Protein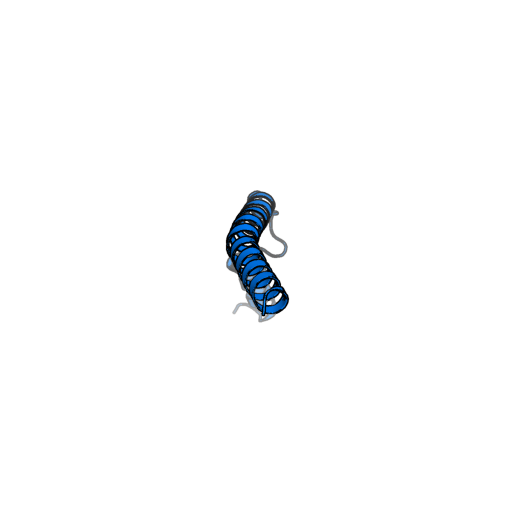 AF-A0A2Z6LZI8-F1 (afdb_monomer)

Structure (mmCIF, N/CA/C/O backbone):
data_AF-A0A2Z6LZI8-F1
#
_entry.id   AF-A0A2Z6LZI8-F1
#
loop_
_atom_site.group_PDB
_atom_site.id
_atom_site.type_symbol
_atom_site.label_atom_id
_atom_site.label_alt_id
_atom_site.label_comp_id
_atom_site.label_asym_id
_atom_site.label_entity_id
_atom_site.label_seq_id
_atom_site.pdbx_PDB_ins_code
_atom_site.Cartn_x
_atom_site.Cartn_y
_atom_site.Cartn_z
_atom_site.occupancy
_atom_site.B_iso_or_equiv
_atom_site.auth_seq_id
_atom_site.auth_comp_id
_atom_site.auth_asym_id
_atom_site.auth_atom_id
_atom_site.pdbx_PDB_model_num
ATOM 1 N N . MET A 1 1 ? -18.049 -3.101 31.839 1.00 65.12 1 MET A N 1
ATOM 2 C CA . MET A 1 1 ? -17.314 -4.006 30.930 1.00 65.12 1 MET A CA 1
ATOM 3 C C . MET A 1 1 ? -17.586 -3.523 29.522 1.00 65.12 1 MET A C 1
ATOM 5 O O . MET A 1 1 ? -18.753 -3.304 29.227 1.00 65.12 1 MET A O 1
ATOM 9 N N . ALA A 1 2 ? -16.553 -3.295 28.709 1.00 74.44 2 ALA A N 1
ATOM 10 C CA . ALA A 1 2 ? -16.760 -2.961 27.302 1.00 74.44 2 ALA A CA 1
ATOM 11 C C . ALA A 1 2 ? -17.455 -4.141 26.611 1.00 74.44 2 ALA A C 1
ATOM 13 O O . ALA A 1 2 ? -17.089 -5.301 26.819 1.00 74.44 2 ALA A O 1
ATOM 14 N N . THR A 1 3 ? -18.493 -3.851 25.843 1.00 92.12 3 THR A N 1
ATOM 15 C CA . THR A 1 3 ? -19.197 -4.845 25.038 1.00 92.12 3 THR A CA 1
ATOM 16 C C . THR A 1 3 ? -18.282 -5.352 23.918 1.00 92.12 3 THR A C 1
ATOM 18 O O . THR A 1 3 ? -17.389 -4.626 23.468 1.00 92.12 3 THR A O 1
ATOM 21 N N . PRO A 1 4 ? -18.513 -6.566 23.386 1.00 92.38 4 PRO A N 1
ATOM 22 C CA . PRO A 1 4 ? -17.758 -7.066 22.235 1.00 92.38 4 PRO A CA 1
ATOM 23 C C . PRO A 1 4 ? -17.759 -6.096 21.044 1.00 92.38 4 PRO A C 1
ATOM 25 O O . PRO A 1 4 ? -16.762 -5.975 20.339 1.00 92.38 4 PRO A O 1
ATOM 28 N N . LYS A 1 5 ? -18.858 -5.356 20.848 1.00 90.88 5 LYS A N 1
ATOM 29 C CA . LYS A 1 5 ? -18.983 -4.353 19.787 1.00 90.88 5 LYS A CA 1
ATOM 30 C C . LYS A 1 5 ? -18.058 -3.154 20.007 1.00 90.88 5 LYS A C 1
ATOM 32 O O . LYS A 1 5 ? -17.413 -2.715 19.064 1.00 90.88 5 LYS A O 1
ATOM 37 N N . GLU A 1 6 ? -17.965 -2.647 21.233 1.00 91.38 6 GLU A N 1
ATOM 38 C CA . GLU A 1 6 ? -17.067 -1.533 21.565 1.00 91.38 6 GLU A CA 1
ATOM 39 C C . GLU A 1 6 ? -15.598 -1.927 21.407 1.00 91.38 6 GLU A C 1
ATOM 41 O O . GLU A 1 6 ? -14.816 -1.149 20.871 1.00 91.38 6 GLU A O 1
ATOM 46 N N . HIS A 1 7 ? -15.238 -3.158 21.776 1.00 90.94 7 HIS A N 1
ATOM 47 C CA . HIS A 1 7 ? -13.882 -3.665 21.574 1.00 90.94 7 HIS A CA 1
ATOM 48 C C . HIS A 1 7 ? -13.520 -3.798 20.083 1.00 90.94 7 HIS A C 1
ATOM 50 O O . HIS A 1 7 ? -12.410 -3.467 19.669 1.00 90.94 7 HIS A O 1
ATOM 56 N N . ILE A 1 8 ? -14.475 -4.230 19.251 1.00 90.69 8 ILE A N 1
ATOM 57 C CA . ILE A 1 8 ? -14.297 -4.271 1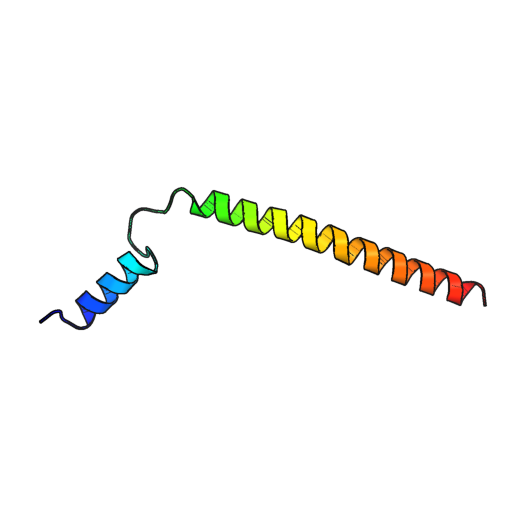7.793 1.00 90.69 8 ILE A CA 1
ATOM 58 C C . ILE A 1 8 ? -14.104 -2.857 17.229 1.00 90.69 8 ILE A C 1
ATOM 60 O O . ILE A 1 8 ? -13.197 -2.652 16.422 1.00 90.69 8 ILE A O 1
ATOM 64 N N . GLU A 1 9 ? -14.901 -1.874 17.658 1.00 89.75 9 GLU A N 1
ATOM 65 C CA . GLU A 1 9 ? -14.744 -0.482 17.209 1.00 89.75 9 GLU A CA 1
ATOM 66 C C . GLU A 1 9 ? -13.417 0.138 17.661 1.00 89.75 9 GLU A C 1
ATOM 68 O O . GLU A 1 9 ? -12.771 0.853 16.889 1.00 89.75 9 GLU A O 1
ATOM 73 N N . GLU A 1 10 ? -12.969 -0.169 18.877 1.00 88.12 10 GLU A N 1
ATOM 74 C CA . GLU A 1 10 ? -11.672 0.261 19.395 1.00 88.12 10 GLU A CA 1
ATOM 75 C C . GLU A 1 10 ? -10.533 -0.269 18.517 1.00 88.12 10 GLU A C 1
ATOM 77 O O . GLU A 1 10 ? -9.694 0.503 18.055 1.00 88.12 10 GLU A O 1
ATOM 82 N N . ILE A 1 11 ? -10.523 -1.567 18.205 1.00 88.69 11 ILE A N 1
ATOM 83 C CA . ILE A 1 11 ? -9.514 -2.162 17.319 1.00 88.69 11 ILE A CA 1
ATOM 84 C C . ILE A 1 11 ? -9.588 -1.533 15.925 1.00 88.69 11 ILE A C 1
ATOM 86 O O . ILE A 1 11 ? -8.568 -1.147 15.347 1.00 88.69 11 ILE A O 1
ATOM 90 N N . ARG A 1 12 ? -10.799 -1.404 15.381 1.00 89.12 12 ARG A N 1
ATOM 91 C CA . ARG A 1 12 ? -11.030 -0.903 14.027 1.00 89.12 12 ARG A CA 1
ATOM 92 C C . ARG A 1 12 ? -10.506 0.526 13.852 1.00 89.12 12 ARG A C 1
ATOM 94 O O . ARG A 1 12 ? -9.877 0.821 12.837 1.00 89.12 12 ARG A O 1
ATOM 101 N N . THR A 1 13 ? -10.697 1.385 14.849 1.00 84.31 13 THR A N 1
ATOM 102 C CA . THR A 1 13 ? -10.249 2.786 14.818 1.00 84.31 13 THR A CA 1
ATOM 103 C C . THR A 1 13 ? -8.782 2.962 15.216 1.00 84.31 13 THR A C 1
ATOM 105 O O . THR A 1 13 ? -8.073 3.731 14.570 1.00 84.31 13 THR A O 1
ATOM 108 N N . THR A 1 14 ? -8.287 2.242 16.225 1.00 81.75 14 THR A N 1
ATOM 109 C CA . THR A 1 14 ? -6.925 2.447 16.757 1.00 81.75 14 THR A CA 1
ATOM 110 C C . THR A 1 14 ? -5.849 1.674 16.001 1.00 81.75 14 THR A C 1
ATOM 112 O O . THR A 1 14 ? -4.763 2.204 15.779 1.00 81.75 14 THR A O 1
ATOM 115 N N . LYS A 1 15 ? -6.121 0.427 15.598 1.00 79.88 15 LYS A N 1
ATOM 116 C CA . LYS A 1 15 ? -5.137 -0.435 14.923 1.00 79.88 15 LYS A CA 1
ATOM 117 C C . LYS A 1 15 ? -5.176 -0.2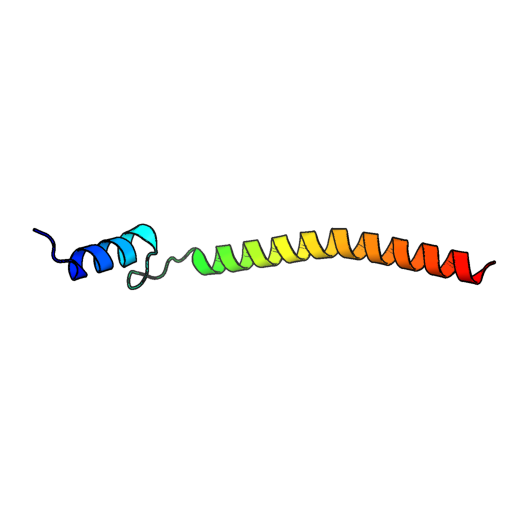82 13.414 1.00 79.88 15 LYS A C 1
ATOM 119 O O . LYS A 1 15 ? -4.129 -0.308 12.779 1.00 79.88 15 LYS A O 1
ATOM 124 N N . PHE A 1 16 ? -6.376 -0.135 12.860 1.00 79.88 16 PHE A N 1
ATOM 125 C CA . PHE A 1 16 ? -6.579 -0.118 11.412 1.00 79.88 16 PHE A CA 1
ATOM 126 C C . PHE A 1 16 ? -6.999 1.250 10.870 1.00 79.88 16 PHE A C 1
ATOM 128 O O . PHE A 1 16 ? -7.056 1.423 9.657 1.00 79.88 16 PHE A O 1
ATOM 135 N N . SER A 1 17 ? -7.299 2.221 11.743 1.00 78.81 17 SER A N 1
ATOM 136 C CA . SER A 1 17 ? -7.761 3.561 11.348 1.00 78.81 17 SER A CA 1
ATOM 137 C C . SER A 1 17 ? -8.999 3.554 10.433 1.00 78.81 17 SER A C 1
ATOM 139 O O . SER A 1 17 ? -9.226 4.488 9.669 1.00 78.81 17 SER A O 1
ATOM 141 N N . ILE A 1 18 ? -9.842 2.520 10.525 1.00 80.12 18 ILE A N 1
ATOM 142 C CA . ILE A 1 18 ? -11.037 2.343 9.691 1.00 80.12 18 ILE A CA 1
ATOM 143 C C . ILE A 1 18 ? -12.229 3.077 10.322 1.00 80.12 18 ILE A C 1
ATOM 145 O O . ILE A 1 18 ? -12.665 2.764 11.432 1.00 80.12 18 ILE A O 1
ATOM 149 N N . GLY A 1 19 ? -12.820 4.015 9.577 1.00 74.50 19 GLY A N 1
ATOM 150 C CA . GLY A 1 19 ? -13.932 4.857 10.043 1.00 74.50 19 GLY A CA 1
ATOM 151 C C . GLY A 1 19 ? -13.495 6.077 10.864 1.00 74.50 19 GLY A C 1
ATOM 152 O O . GLY A 1 19 ? -14.347 6.791 11.384 1.00 74.50 19 GLY A O 1
ATOM 153 N N . GLY A 1 20 ? -12.183 6.311 10.979 1.00 72.44 20 GLY A N 1
ATOM 154 C CA . GLY A 1 20 ? -11.606 7.555 11.486 1.00 72.44 20 GLY A CA 1
ATOM 155 C C . GLY A 1 20 ? -11.362 8.579 10.373 1.00 72.44 20 GLY A C 1
ATOM 156 O O . GLY A 1 20 ? -11.748 8.381 9.220 1.00 72.44 20 GLY A O 1
ATOM 157 N N . LYS A 1 21 ? -10.691 9.686 10.712 1.00 75.12 21 LYS A N 1
ATOM 158 C CA . LYS A 1 21 ? -10.251 10.674 9.718 1.00 75.12 21 LYS A CA 1
ATOM 159 C C . LYS A 1 21 ? -9.292 9.992 8.723 1.00 75.12 21 LYS A C 1
ATOM 161 O O . LYS A 1 21 ? -8.380 9.305 9.187 1.00 75.12 21 LYS A O 1
ATOM 166 N N . PRO A 1 22 ? -9.464 10.181 7.400 1.00 70.94 22 PRO A N 1
ATOM 167 C CA . PRO A 1 22 ? -8.553 9.617 6.412 1.00 70.94 22 PRO A CA 1
ATOM 168 C C . PRO A 1 22 ? -7.116 10.016 6.742 1.00 70.94 22 PRO A C 1
ATOM 170 O O . PRO A 1 22 ? -6.858 11.190 7.029 1.00 70.94 22 PRO A O 1
ATOM 173 N N . ASN A 1 23 ? -6.195 9.052 6.733 1.00 76.44 23 ASN A N 1
ATOM 174 C CA . ASN A 1 23 ? -4.789 9.348 6.953 1.00 76.44 23 ASN A CA 1
ATOM 175 C C . ASN A 1 23 ? -4.260 10.103 5.717 1.00 76.44 23 ASN A C 1
ATOM 177 O O . ASN A 1 23 ? -4.246 9.534 4.625 1.00 76.44 23 ASN A O 1
ATOM 181 N N . PRO A 1 24 ? -3.830 11.372 5.863 1.00 78.94 24 PRO A N 1
ATOM 182 C CA . PRO A 1 24 ? -3.389 12.186 4.731 1.00 78.94 24 PRO A CA 1
ATOM 183 C C . PRO A 1 24 ? -2.136 11.626 4.043 1.00 78.94 24 PRO A C 1
ATOM 185 O O . PRO A 1 24 ? -1.868 11.988 2.908 1.00 78.94 24 PRO A O 1
ATOM 188 N N . LEU A 1 25 ? -1.396 10.730 4.705 1.00 83.19 25 LEU A N 1
ATOM 189 C CA . LEU A 1 25 ? -0.189 10.095 4.175 1.00 83.19 25 LEU A CA 1
ATOM 190 C C . LEU A 1 25 ? -0.473 8.801 3.398 1.00 83.19 25 LEU A C 1
ATOM 192 O O . LEU A 1 25 ? 0.452 8.217 2.842 1.00 83.19 25 LEU A O 1
ATOM 196 N N . THR A 1 26 ? -1.717 8.308 3.380 1.00 81.31 26 THR A N 1
ATOM 197 C CA . THR A 1 26 ? -2.054 7.031 2.729 1.00 81.31 26 THR A CA 1
ATOM 198 C C . THR A 1 26 ? -1.792 7.065 1.225 1.00 81.31 26 THR A C 1
ATOM 200 O O . THR A 1 26 ? -1.202 6.125 0.699 1.00 81.31 26 THR A O 1
ATOM 203 N N . GLU A 1 27 ? -2.156 8.153 0.545 1.00 84.00 27 GLU A N 1
ATOM 204 C CA . GLU A 1 27 ? -1.909 8.306 -0.896 1.00 84.00 27 GLU A CA 1
ATOM 205 C C . GLU A 1 27 ? -0.415 8.417 -1.212 1.00 84.00 27 GLU A C 1
ATOM 207 O O . GLU A 1 27 ? 0.087 7.730 -2.102 1.00 84.00 27 GLU A O 1
ATOM 212 N N . ASP A 1 28 ? 0.325 9.205 -0.431 1.00 85.69 28 ASP A N 1
ATOM 213 C CA . ASP A 1 28 ? 1.774 9.340 -0.594 1.00 85.69 28 ASP A CA 1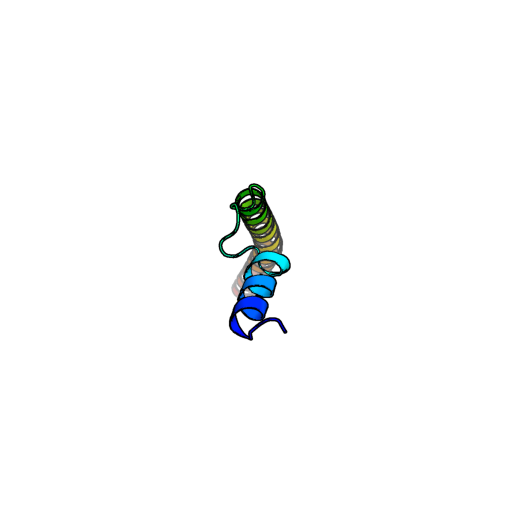
ATOM 214 C C . ASP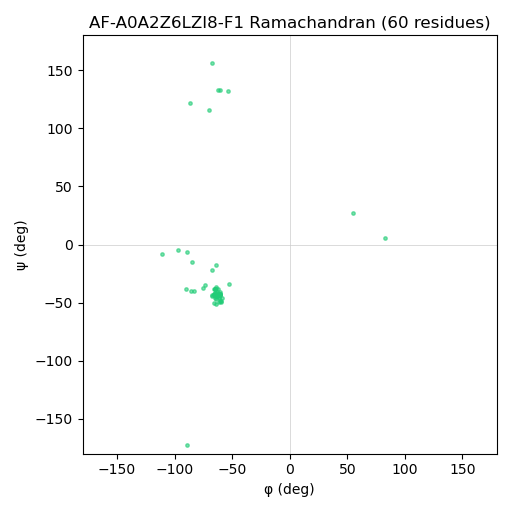 A 1 28 ? 2.496 8.008 -0.355 1.00 85.69 28 ASP A C 1
ATOM 216 O O . ASP A 1 28 ? 3.422 7.657 -1.089 1.00 85.69 28 ASP A O 1
ATOM 220 N N . LEU A 1 29 ? 2.039 7.218 0.622 1.00 86.69 29 LEU A N 1
ATOM 221 C CA . LEU A 1 29 ? 2.558 5.877 0.875 1.00 86.69 29 LEU A CA 1
ATOM 222 C C . LEU A 1 29 ? 2.244 4.922 -0.285 1.00 86.69 29 LEU A C 1
ATOM 224 O O . LEU A 1 29 ? 3.123 4.169 -0.707 1.00 86.69 29 LEU A O 1
ATOM 228 N N . HIS A 1 30 ? 1.028 4.966 -0.838 1.00 84.88 30 HIS A N 1
ATOM 229 C CA . HIS A 1 30 ? 0.671 4.184 -2.023 1.00 84.88 30 HIS A CA 1
ATOM 230 C C . HIS A 1 30 ? 1.536 4.555 -3.233 1.00 84.88 30 HIS A C 1
ATOM 232 O O . HIS A 1 30 ? 2.026 3.661 -3.928 1.00 84.88 30 HIS A O 1
ATOM 238 N N . HIS A 1 31 ? 1.785 5.847 -3.458 1.00 88.44 31 HIS A N 1
ATOM 239 C CA . HIS A 1 31 ? 2.686 6.316 -4.509 1.00 88.44 31 HIS A CA 1
ATOM 240 C C . HIS A 1 31 ? 4.134 5.879 -4.278 1.00 88.44 31 HIS A C 1
ATOM 242 O O . HIS A 1 31 ? 4.763 5.379 -5.210 1.00 88.44 31 HIS A O 1
ATOM 248 N N . ALA A 1 32 ? 4.653 5.992 -3.055 1.00 87.62 32 ALA A N 1
ATOM 249 C CA . ALA A 1 32 ? 6.005 5.553 -2.721 1.00 87.62 32 ALA A CA 1
ATOM 250 C C . ALA A 1 32 ? 6.185 4.049 -2.968 1.00 87.62 32 ALA A C 1
ATOM 252 O O . ALA A 1 32 ? 7.115 3.649 -3.664 1.00 87.62 32 ALA A O 1
ATOM 253 N N . VAL A 1 33 ? 5.264 3.213 -2.476 1.00 82.19 33 VAL A N 1
ATOM 254 C CA . VAL A 1 33 ? 5.302 1.756 -2.694 1.00 82.19 33 VAL A CA 1
ATOM 255 C C . VAL A 1 33 ? 5.223 1.422 -4.182 1.00 82.19 33 VAL A C 1
ATOM 257 O O . VAL A 1 33 ? 5.997 0.596 -4.665 1.00 82.19 33 VAL A O 1
ATOM 260 N N . LYS A 1 34 ? 4.339 2.087 -4.934 1.00 82.19 34 LYS A N 1
ATOM 261 C CA . LYS A 1 34 ? 4.213 1.891 -6.382 1.00 82.19 34 LYS A CA 1
ATOM 262 C C . LYS A 1 34 ? 5.506 2.247 -7.113 1.00 82.19 34 LYS A C 1
ATOM 264 O O . LYS A 1 34 ? 5.990 1.429 -7.891 1.00 82.19 34 LYS A O 1
ATOM 269 N N . ASN A 1 35 ? 6.079 3.415 -6.843 1.00 85.69 35 ASN A N 1
ATOM 270 C CA . ASN A 1 35 ? 7.296 3.882 -7.506 1.00 85.69 35 ASN A CA 1
ATOM 271 C C . ASN A 1 35 ? 8.495 2.990 -7.169 1.00 85.69 35 ASN A C 1
ATOM 273 O O . ASN A 1 35 ? 9.179 2.527 -8.075 1.00 85.69 35 ASN A O 1
ATOM 277 N N . LEU A 1 36 ? 8.678 2.649 -5.890 1.00 78.88 36 LEU A N 1
ATOM 278 C CA . LEU A 1 36 ? 9.734 1.733 -5.454 1.00 78.88 36 LEU A CA 1
ATOM 279 C C . LEU A 1 36 ? 9.579 0.350 -6.089 1.00 78.88 36 LEU A C 1
ATOM 281 O O . LEU A 1 36 ? 10.555 -0.221 -6.567 1.00 78.88 36 LEU A O 1
ATOM 285 N N . SER A 1 37 ? 8.352 -0.181 -6.143 1.00 75.56 37 SER A N 1
ATOM 286 C CA . SER A 1 37 ? 8.096 -1.462 -6.804 1.00 75.56 37 SER A CA 1
ATOM 287 C C . SER A 1 37 ? 8.412 -1.394 -8.299 1.00 75.56 37 SER A C 1
ATOM 289 O O . SER A 1 37 ? 9.066 -2.291 -8.816 1.00 75.56 37 SER A O 1
ATOM 291 N N . ALA A 1 38 ? 8.029 -0.315 -8.987 1.00 78.62 38 ALA A N 1
ATOM 292 C CA . ALA A 1 38 ? 8.321 -0.129 -10.402 1.00 78.62 38 ALA A CA 1
ATOM 293 C C . ALA A 1 38 ? 9.830 -0.043 -10.668 1.00 78.62 38 ALA A C 1
ATOM 295 O O . ALA A 1 38 ? 10.305 -0.653 -11.619 1.00 78.62 38 ALA A O 1
ATOM 296 N N . GLU A 1 39 ? 10.588 0.651 -9.818 1.00 78.62 39 GLU A N 1
ATOM 297 C CA . GLU A 1 39 ? 12.049 0.722 -9.918 1.00 78.62 39 GLU A CA 1
ATOM 298 C C . GLU A 1 39 ? 12.724 -0.635 -9.678 1.00 78.62 39 GLU A C 1
ATOM 300 O O . GLU A 1 39 ? 13.626 -1.015 -10.428 1.00 78.62 39 GLU A O 1
ATOM 305 N N . LEU A 1 40 ? 12.270 -1.385 -8.669 1.00 69.69 40 LEU A N 1
ATOM 306 C CA . LEU A 1 40 ? 12.768 -2.729 -8.358 1.00 69.69 40 LEU A CA 1
ATOM 307 C C . LEU A 1 40 ? 12.476 -3.711 -9.500 1.00 69.69 40 LEU A C 1
ATOM 309 O O . LEU A 1 40 ? 13.394 -4.349 -10.015 1.00 69.69 40 LEU A O 1
ATOM 313 N N . TYR A 1 41 ? 11.223 -3.775 -9.964 1.00 61.28 41 TYR A N 1
ATOM 314 C CA . TYR A 1 41 ? 10.842 -4.634 -11.086 1.00 61.28 41 TYR A CA 1
ATOM 315 C C . TYR A 1 41 ? 11.534 -4.213 -12.384 1.00 61.28 41 TYR A C 1
ATOM 317 O O . TYR A 1 41 ? 11.956 -5.079 -13.142 1.00 61.28 41 TYR A O 1
ATOM 325 N N . ALA A 1 42 ? 11.705 -2.915 -12.647 1.00 66.25 42 ALA A N 1
ATOM 326 C CA . ALA A 1 42 ? 12.415 -2.453 -13.835 1.00 66.25 42 ALA A CA 1
ATOM 327 C C . ALA A 1 42 ? 13.882 -2.898 -13.831 1.00 66.25 42 ALA A C 1
ATOM 329 O O . ALA A 1 42 ? 14.360 -3.368 -14.858 1.00 66.25 42 ALA A O 1
ATOM 330 N N . LYS A 1 43 ? 14.592 -2.809 -12.699 1.00 63.75 43 LYS A N 1
ATOM 331 C CA . LYS A 1 43 ? 15.995 -3.248 -12.617 1.00 63.75 43 LYS A CA 1
ATOM 332 C C . LYS A 1 43 ? 16.154 -4.757 -12.803 1.00 63.75 43 LYS A C 1
ATOM 334 O O . LYS A 1 43 ? 16.949 -5.177 -13.644 1.00 63.75 43 LYS A O 1
ATOM 339 N N . ASP A 1 44 ? 15.386 -5.559 -12.071 1.00 62.50 44 ASP A N 1
ATOM 340 C CA . ASP A 1 44 ? 15.565 -7.016 -12.082 1.00 62.50 44 ASP A CA 1
ATOM 341 C C . ASP A 1 44 ? 15.017 -7.658 -13.366 1.00 62.50 44 ASP A C 1
ATOM 343 O O . ASP A 1 44 ? 15.633 -8.565 -13.931 1.00 62.50 44 ASP A O 1
ATOM 347 N N . VAL A 1 45 ? 13.893 -7.160 -13.895 1.00 66.69 45 VAL A N 1
ATOM 348 C CA . VAL A 1 45 ? 13.307 -7.679 -15.142 1.00 66.69 45 VAL A CA 1
ATOM 349 C C . VAL A 1 45 ? 14.125 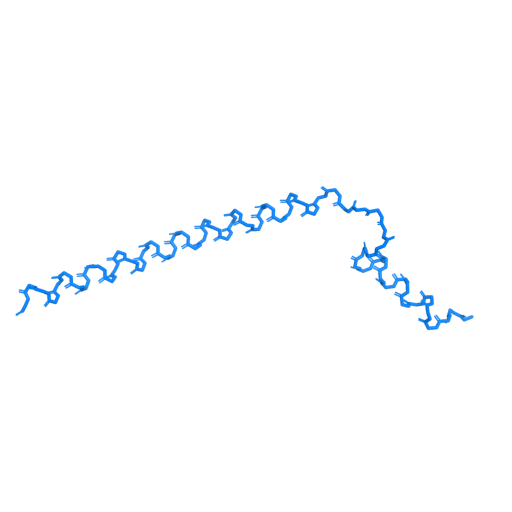-7.251 -16.358 1.00 66.69 45 VAL A C 1
ATOM 351 O O . VAL A 1 45 ? 14.258 -8.042 -17.292 1.00 66.69 45 VAL A O 1
ATOM 354 N N . HIS A 1 46 ? 14.712 -6.048 -16.361 1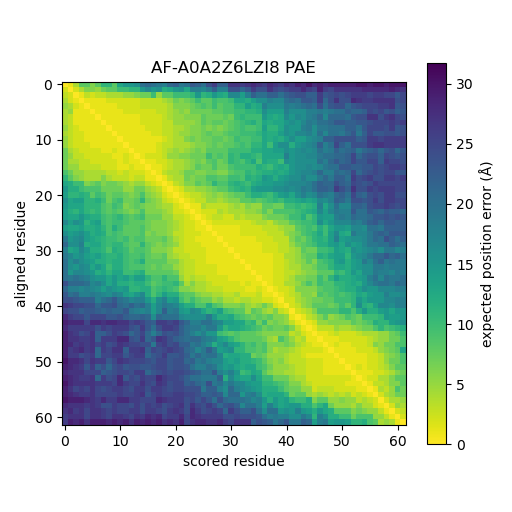.00 71.31 46 HIS A N 1
ATOM 355 C CA . HIS A 1 46 ? 15.571 -5.613 -17.464 1.00 71.31 46 HIS A CA 1
ATOM 356 C C . HIS A 1 46 ? 16.824 -6.489 -17.576 1.00 71.31 46 HIS A C 1
ATOM 358 O O . HIS A 1 46 ? 17.096 -7.011 -18.655 1.00 71.31 46 HIS A O 1
ATOM 364 N N . PHE A 1 47 ? 17.504 -6.760 -16.457 1.00 73.50 47 PHE A N 1
ATOM 365 C CA . PHE A 1 47 ? 18.658 -7.663 -16.428 1.00 73.50 47 PHE A CA 1
ATOM 366 C C . PHE A 1 47 ? 18.307 -9.083 -16.907 1.00 73.50 47 PHE A C 1
ATOM 368 O O . PHE A 1 47 ? 19.005 -9.660 -17.743 1.00 73.50 47 PHE A O 1
ATOM 375 N N . LEU A 1 48 ? 17.193 -9.649 -16.426 1.00 75.69 48 LEU A N 1
ATOM 376 C CA . LEU A 1 48 ? 16.741 -10.974 -16.863 1.00 75.69 48 LEU A CA 1
ATOM 377 C C . LEU A 1 48 ? 16.371 -10.999 -18.354 1.00 75.69 48 LEU A C 1
ATOM 379 O O . LEU A 1 48 ? 16.655 -11.983 -19.039 1.00 75.69 48 LEU A O 1
ATOM 383 N N . MET A 1 49 ? 15.774 -9.924 -18.878 1.00 76.81 49 MET A N 1
ATOM 384 C CA . MET A 1 49 ? 15.442 -9.800 -20.297 1.00 76.81 49 MET A CA 1
ATOM 385 C C . MET A 1 49 ? 16.699 -9.741 -21.174 1.00 76.81 49 MET A C 1
ATOM 387 O O . MET A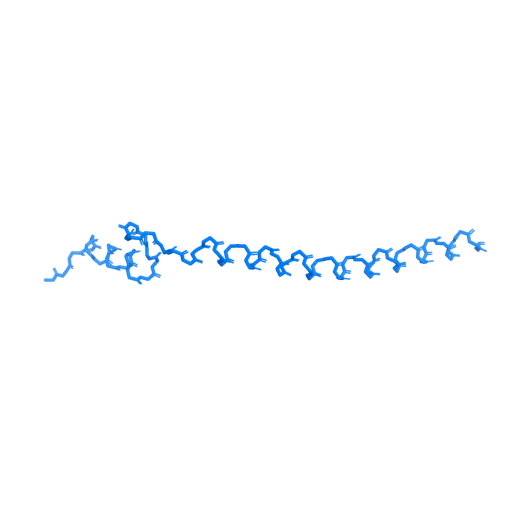 1 49 ? 16.753 -10.431 -22.194 1.00 76.81 49 MET A O 1
ATOM 391 N N . GLU A 1 50 ? 17.724 -8.991 -20.762 1.00 80.75 50 GLU A N 1
ATOM 392 C CA . GLU A 1 50 ? 19.023 -8.950 -21.446 1.00 80.75 50 GLU A CA 1
ATOM 393 C C . GLU A 1 50 ? 19.704 -10.322 -21.455 1.00 80.75 50 GLU A C 1
ATOM 395 O O . GLU A 1 50 ? 20.180 -10.773 -22.499 1.00 80.75 50 GLU A O 1
ATOM 400 N N . LEU A 1 51 ? 19.688 -11.035 -20.325 1.00 84.44 51 LEU A N 1
ATOM 401 C CA . LEU A 1 51 ? 20.292 -12.362 -20.211 1.00 84.44 51 LEU A CA 1
ATOM 402 C C . LEU A 1 51 ? 19.572 -13.387 -21.102 1.00 84.44 51 LEU A C 1
ATOM 404 O O . LEU A 1 51 ? 20.217 -14.139 -21.837 1.00 84.44 51 LEU A O 1
ATOM 408 N N . ILE A 1 52 ? 18.236 -13.392 -21.108 1.00 83.12 52 ILE A N 1
ATOM 409 C CA . ILE A 1 52 ? 17.445 -14.254 -22.002 1.00 83.12 52 ILE A CA 1
ATOM 410 C C . ILE A 1 52 ? 17.745 -13.927 -23.470 1.00 83.12 52 ILE A C 1
ATOM 412 O O . ILE A 1 52 ? 17.896 -14.844 -24.282 1.00 83.12 52 ILE A O 1
ATOM 416 N N . GLN A 1 53 ? 17.840 -12.644 -23.825 1.00 81.19 53 GLN A N 1
ATOM 417 C CA . GLN A 1 53 ? 18.155 -12.221 -25.188 1.00 81.19 53 GLN A CA 1
ATOM 418 C C . GLN A 1 53 ? 19.569 -12.652 -25.603 1.00 81.19 53 GLN A C 1
ATOM 420 O O . GLN A 1 53 ? 19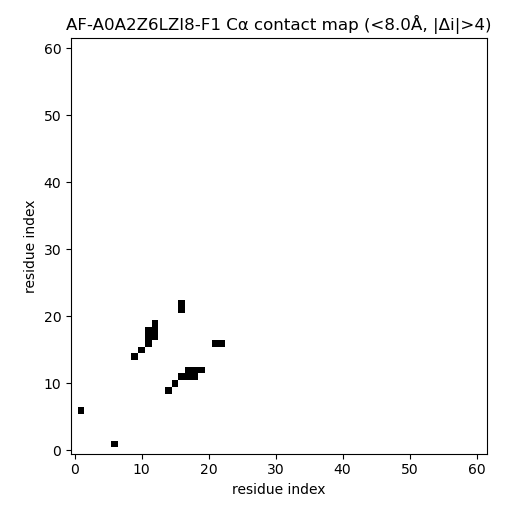.751 -13.155 -26.713 1.00 81.19 53 GLN A O 1
ATOM 425 N N . PHE A 1 54 ? 20.550 -12.532 -24.707 1.00 83.06 54 PHE A N 1
ATOM 426 C CA . PHE A 1 54 ? 21.916 -13.003 -24.926 1.00 83.06 54 PHE A CA 1
ATOM 427 C C . PHE A 1 54 ? 21.965 -14.517 -25.188 1.00 83.06 54 PHE A C 1
ATOM 429 O O . PHE A 1 54 ? 22.541 -14.953 -26.186 1.00 83.06 54 PHE A O 1
ATOM 436 N N . LEU A 1 55 ? 21.294 -15.323 -24.355 1.00 86.25 55 LEU A N 1
ATOM 437 C CA . LEU A 1 55 ? 21.240 -16.782 -24.521 1.00 86.25 55 LEU A CA 1
ATOM 438 C C . LEU A 1 55 ? 20.521 -17.206 -25.810 1.00 86.25 55 LEU A C 1
ATOM 440 O O . LEU A 1 55 ? 20.954 -18.145 -26.481 1.00 86.25 55 LEU A O 1
ATOM 444 N N . LYS A 1 56 ? 19.440 -16.510 -26.184 1.00 81.00 56 LYS A N 1
ATOM 445 C CA . LYS A 1 56 ? 18.742 -16.736 -27.461 1.00 81.00 56 LYS A CA 1
ATOM 446 C C . LYS A 1 56 ? 19.651 -16.458 -28.658 1.00 81.00 56 LYS A C 1
ATOM 448 O O . LYS A 1 56 ? 19.698 -17.269 -29.583 1.00 81.00 56 LYS A O 1
ATOM 453 N N . ASN A 1 57 ? 20.384 -15.347 -28.627 1.00 77.75 57 ASN A N 1
ATOM 454 C CA . ASN A 1 57 ? 21.310 -14.979 -29.696 1.00 77.75 57 ASN A CA 1
ATOM 455 C C . ASN A 1 57 ? 22.454 -15.997 -29.820 1.00 77.75 57 ASN A C 1
ATOM 457 O O . ASN A 1 57 ? 22.760 -16.426 -30.928 1.00 77.75 57 ASN A O 1
ATOM 461 N N . TYR A 1 58 ? 23.023 -16.455 -28.701 1.00 65.31 58 TYR A N 1
ATOM 462 C CA . TYR A 1 58 ? 24.066 -17.488 -28.696 1.00 65.31 58 TYR A CA 1
ATOM 463 C C . TYR A 1 58 ? 23.582 -18.817 -29.298 1.00 65.31 58 TYR A C 1
ATOM 465 O O . TYR A 1 58 ? 24.273 -19.415 -30.116 1.00 65.31 58 TYR A O 1
ATOM 473 N N . LYS A 1 59 ? 22.358 -19.251 -28.964 1.00 61.34 59 LYS A N 1
ATOM 474 C CA . LYS A 1 59 ? 21.753 -20.476 -29.514 1.00 61.34 59 LYS A CA 1
ATOM 475 C C . LYS A 1 59 ? 21.434 -20.387 -31.014 1.00 61.34 59 LYS A C 1
ATOM 477 O O . LYS A 1 59 ? 21.289 -21.415 -31.653 1.00 61.34 59 LYS A O 1
ATOM 482 N N . THR A 1 60 ? 21.293 -19.180 -31.560 1.00 59.19 60 THR A N 1
ATOM 483 C CA . THR A 1 60 ? 21.015 -18.963 -32.993 1.00 59.19 60 THR A CA 1
ATOM 484 C C . THR A 1 60 ? 22.303 -18.967 -33.833 1.00 59.19 60 THR A C 1
ATOM 486 O O . THR A 1 60 ? 22.240 -19.069 -35.053 1.00 59.19 60 THR A O 1
ATOM 489 N N . LEU A 1 61 ? 23.469 -18.853 -33.185 1.00 58.53 61 LEU A N 1
ATOM 490 C CA . LEU A 1 61 ? 24.796 -18.830 -33.813 1.00 58.53 61 LEU A CA 1
ATOM 491 C C . LEU A 1 61 ? 25.512 -20.199 -33.824 1.00 58.53 61 LEU A C 1
ATOM 493 O O . LEU A 1 61 ? 26.600 -20.295 -34.391 1.00 58.53 61 LEU A O 1
ATOM 497 N N . LEU A 1 62 ? 24.924 -21.220 -33.192 1.00 54.31 62 LEU A N 1
ATOM 498 C CA . LEU A 1 62 ? 25.363 -22.623 -33.161 1.00 54.31 62 LEU A CA 1
ATOM 499 C C . LEU A 1 62 ? 24.397 -23.484 -33.977 1.00 54.31 62 LEU A C 1
ATOM 501 O O . LEU A 1 62 ? 24.886 -24.407 -34.661 1.00 54.31 62 LEU A O 1
#

Mean predicted aligned error: 12.67 Å

Sequence (62 aa):
MATPKEHIEEIRTTKFSIGGKPNPLTEDLHHAVKNLSAELYAKDVHFLMELIQFLKNYKTLL

Radius of gyration: 23.97 Å; Cα contacts (8 Å, |Δi|>4): 11; chains: 1; bounding box: 45×35×65 Å

InterPro domains:
  IPR052957 Auxin-regulated embryogenesis mediator [PTHR32387] (2-53)

Foldseek 3Di:
DDDPVNVVVCCCCPVVVHPHDPDPCPVVVVVVVVVVVCVVCCVVVVVVVVVVVVVVVVVVVD

pLDDT: mean 78.45, std 9.42, range [54.31, 92.38]

Organism: Trifolium subterraneum (NCBI:txid3900)

Secondary structure (DSSP, 8-state):
---HHHHHHHHHHHTS-TTSSPPTTHHHHHHHHHHHHHHHHHHHHHHHHHHHHHHHHHHH--

Solvent-accessible surface area (backbone atoms only — not comparable to full-atom values): 3646 Å² total; per-residue (Å²): 131,84,49,76,67,56,53,50,51,48,46,34,38,73,76,67,47,53,92,51,77,81,63,84,58,53,63,58,48,52,49,48,53,50,51,52,49,50,53,52,51,50,54,56,50,49,54,52,50,51,51,54,50,51,54,53,54,56,64,72,75,110